Protein AF-A0A2U7NHF2-F1 (afdb_monomer_lite)

Secondary structure (DSSP, 8-state):
--SSSSSTT---HHHHHHHHHHHHHHHHHHS--HHHHHHHHHHHHHTSPPTTTSTTGGG--TTS---B----SSGGGPSPPPBTTS-----SSTT-

Organism: NCBI:txid155900

Radius of gyration: 19.74 Å; chains: 1; bounding box: 39×40×46 Å

Foldseek 3Di:
DPDPDHDPPDDDPVVLVVQLVVLVVCCVVPVDNPSNVVSVVCCVVPVDDDCVRDPPLVVQDQACRDFDWDDDPDPVVPDTDTDPPDDDHGRPPSVD

InterPro domains:
  IPR000556 Glycoside hydrolase, 48F [PF02011] (1-96)
  IPR008928 Six-hairpin glycosidase superfamily [SSF48208] (1-96)
  IPR012341 Six-hairpin glycosidase-like superfamily [G3DSA:1.50.10.10] (1-76)

Sequence (96 aa):
MVEAPDYGHMTASEAVSFMTWLGATYGRITGDWSYYKLAWDKAEQYIIPTAADQPGTSTYPPNDPADYAPEADLPSDYPVAGSTSAPTGTDPIGNE

pLDDT: mean 97.11, std 2.06, range [89.06, 98.88]

Structure (mmCIF, N/CA/C/O backbone):
data_AF-A0A2U7NHF2-F1
#
_entry.id   AF-A0A2U7NHF2-F1
#
loop_
_atom_site.group_PDB
_atom_site.id
_atom_site.type_symbol
_atom_site.label_atom_id
_atom_site.label_alt_id
_atom_site.label_comp_id
_atom_site.label_asym_id
_atom_site.label_en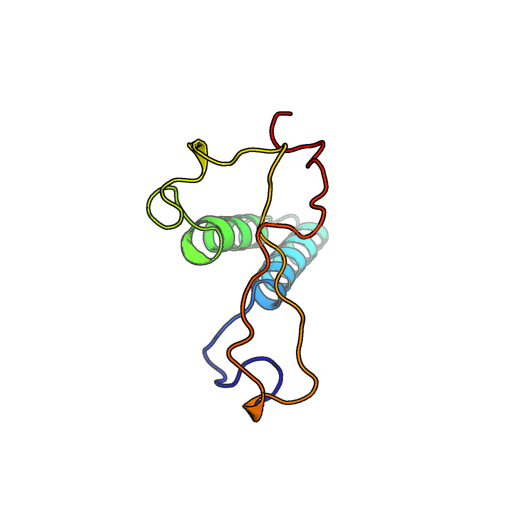tity_id
_atom_site.label_seq_id
_atom_site.pdbx_PDB_ins_code
_atom_site.Cartn_x
_atom_site.Cartn_y
_atom_site.Cartn_z
_atom_site.occupancy
_atom_site.B_iso_or_equiv
_atom_site.auth_seq_id
_atom_site.auth_comp_id
_atom_site.auth_asym_id
_atom_site.auth_atom_id
_atom_site.pdbx_PDB_model_num
ATOM 1 N N . MET A 1 1 ? -3.239 -21.664 4.497 1.00 93.69 1 MET A N 1
ATOM 2 C CA . MET A 1 1 ? -4.162 -20.967 3.583 1.00 93.69 1 MET A CA 1
ATOM 3 C C . MET A 1 1 ? -3.320 -20.420 2.449 1.00 93.69 1 MET A C 1
ATOM 5 O O . MET A 1 1 ? -2.275 -19.874 2.774 1.00 93.69 1 MET A O 1
ATOM 9 N N . VAL A 1 2 ? -3.721 -20.641 1.195 1.00 97.56 2 VAL A N 1
ATOM 10 C CA . VAL A 1 2 ? -3.013 -20.192 -0.017 1.00 97.56 2 VAL A CA 1
ATOM 11 C C . VAL A 1 2 ? -4.070 -19.744 -1.020 1.00 97.56 2 VAL A C 1
ATOM 13 O O . VAL A 1 2 ? -4.911 -20.554 -1.409 1.00 97.56 2 VAL A O 1
ATOM 16 N N . GLU A 1 3 ? -4.036 -18.474 -1.402 1.00 97.56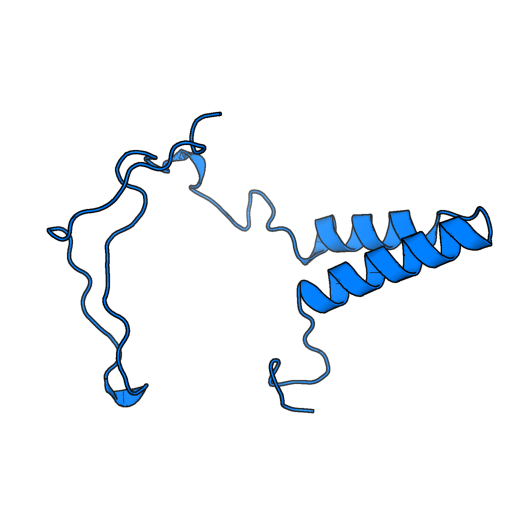 3 GLU A N 1
ATOM 17 C CA . GLU A 1 3 ? -4.933 -17.881 -2.401 1.00 97.56 3 GLU A CA 1
ATOM 18 C C . GLU A 1 3 ? -4.215 -16.737 -3.132 1.00 97.56 3 GLU A C 1
ATOM 20 O O . GLU A 1 3 ? -3.383 -17.020 -3.989 1.00 97.56 3 GLU A O 1
ATOM 25 N N . ALA A 1 4 ? -4.489 -15.473 -2.792 1.00 97.75 4 ALA A N 1
ATOM 26 C CA . ALA A 1 4 ? -3.665 -14.339 -3.203 1.00 97.75 4 ALA A CA 1
ATOM 27 C C . ALA A 1 4 ? -2.383 -14.252 -2.345 1.00 97.75 4 ALA A C 1
ATOM 29 O O . ALA A 1 4 ? -1.294 -14.381 -2.904 1.00 97.75 4 ALA A O 1
ATOM 30 N N . PRO A 1 5 ? -2.453 -14.123 -1.001 1.00 98.00 5 PRO 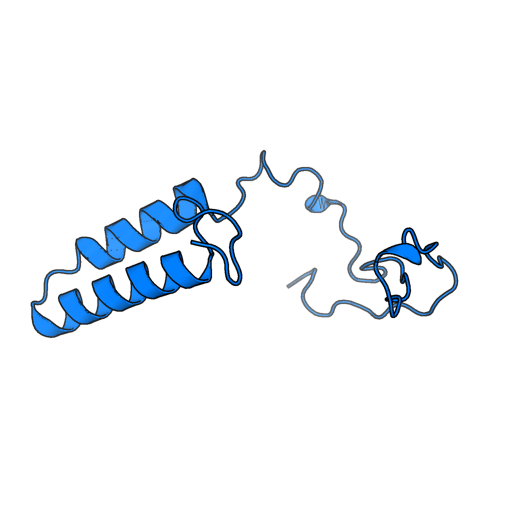A N 1
ATOM 31 C CA . PRO A 1 5 ? -1.313 -14.427 -0.142 1.00 98.00 5 PRO A CA 1
ATOM 32 C C . PRO A 1 5 ? -1.045 -15.938 -0.092 1.00 98.00 5 PRO A C 1
ATOM 34 O O . PRO A 1 5 ? -1.965 -16.764 -0.100 1.00 98.00 5 PRO A O 1
ATOM 37 N N . ASP A 1 6 ? 0.227 -16.305 0.030 1.00 98.06 6 ASP A N 1
ATOM 38 C CA . ASP A 1 6 ? 0.675 -17.701 0.091 1.00 98.06 6 ASP A CA 1
ATOM 39 C C . ASP A 1 6 ? 0.818 -18.247 1.528 1.00 98.06 6 ASP A C 1
ATOM 41 O O . ASP A 1 6 ? 0.983 -19.453 1.732 1.00 98.06 6 ASP A O 1
ATOM 45 N N . TYR A 1 7 ? 0.690 -17.387 2.544 1.00 98.38 7 TYR A N 1
ATOM 46 C CA . TYR A 1 7 ? 0.700 -17.771 3.952 1.00 98.38 7 TYR A CA 1
ATOM 47 C C . TYR A 1 7 ? -0.325 -16.978 4.766 1.00 98.38 7 TYR A C 1
ATOM 49 O O . TYR A 1 7 ? -0.399 -15.756 4.710 1.00 98.38 7 TYR A O 1
ATOM 57 N N . GLY A 1 8 ? -1.099 -17.684 5.595 1.00 97.81 8 GLY A N 1
ATOM 58 C CA . GLY A 1 8 ? -2.276 -17.119 6.268 1.00 97.81 8 GLY A CA 1
ATOM 59 C C . GLY A 1 8 ? -2.004 -16.076 7.359 1.00 97.81 8 GLY A C 1
ATOM 60 O O . GLY A 1 8 ? -2.953 -15.463 7.828 1.00 97.81 8 GLY A O 1
ATOM 61 N N . HIS A 1 9 ? -0.752 -15.886 7.792 1.00 98.31 9 HIS A N 1
ATOM 62 C CA . HIS A 1 9 ? -0.376 -14.779 8.690 1.00 98.31 9 HIS A CA 1
ATOM 63 C C . HIS A 1 9 ? 0.351 -13.641 7.960 1.00 98.31 9 HIS A C 1
ATOM 65 O O . HIS A 1 9 ? 0.875 -12.736 8.607 1.00 98.31 9 HIS A O 1
ATOM 71 N N . MET A 1 10 ? 0.400 -13.673 6.628 1.00 98.06 10 MET A N 1
ATOM 72 C CA . MET A 1 10 ? 0.609 -12.447 5.867 1.00 98.06 10 MET A CA 1
ATOM 73 C C . MET A 1 10 ? -0.659 -11.591 5.924 1.00 98.06 10 MET A C 1
ATOM 75 O O . MET A 1 10 ? -1.731 -12.044 6.324 1.00 98.06 10 MET A O 1
ATOM 79 N N . THR A 1 11 ? -0.525 -10.334 5.526 1.00 98.06 11 THR A N 1
ATOM 80 C CA . THR A 1 11 ? -1.642 -9.401 5.383 1.00 98.06 11 THR A CA 1
ATOM 81 C C . THR A 1 11 ? -1.516 -8.673 4.048 1.00 98.06 11 THR A C 1
ATOM 83 O O . THR A 1 11 ? -0.490 -8.776 3.378 1.00 98.06 11 THR A O 1
ATOM 86 N N . ALA A 1 12 ? -2.548 -7.932 3.665 1.00 98.12 12 ALA A N 1
ATOM 87 C CA . ALA A 1 12 ? -2.563 -7.105 2.467 1.00 98.12 12 ALA A CA 1
ATOM 88 C C . ALA A 1 12 ? -3.119 -5.715 2.793 1.00 98.12 12 ALA A C 1
ATOM 90 O O . ALA A 1 12 ? -3.835 -5.534 3.783 1.00 98.12 12 ALA A O 1
ATOM 91 N N . SER A 1 13 ? -2.847 -4.739 1.926 1.00 98.31 13 SER A N 1
ATOM 92 C CA . SER A 1 13 ? -3.497 -3.423 1.985 1.00 98.31 13 SER A CA 1
ATOM 93 C C . SER A 1 13 ? -5.022 -3.545 1.938 1.00 98.31 13 SER A C 1
ATOM 95 O O . SER A 1 13 ? -5.716 -2.790 2.616 1.00 98.31 13 SER A O 1
ATOM 97 N N . GLU A 1 14 ? -5.538 -4.568 1.251 1.00 98.62 14 GLU A N 1
ATOM 98 C CA . GLU A 1 14 ? -6.948 -4.953 1.280 1.00 98.62 14 GLU A CA 1
ATOM 99 C C . GLU A 1 14 ? -7.439 -5.216 2.715 1.00 98.62 14 GLU A C 1
ATOM 101 O O . GLU A 1 14 ? -8.382 -4.567 3.167 1.00 98.62 14 GLU A O 1
ATOM 106 N N . ALA A 1 15 ? -6.765 -6.077 3.483 1.00 98.50 15 ALA A N 1
ATOM 107 C CA . ALA A 1 15 ? -7.161 -6.395 4.856 1.00 98.50 15 ALA A CA 1
ATOM 108 C C . ALA A 1 15 ? -7.110 -5.167 5.785 1.00 98.50 15 ALA A C 1
ATOM 110 O O . ALA A 1 15 ? -7.989 -4.986 6.630 1.00 98.50 15 ALA A O 1
ATOM 111 N N . VAL A 1 16 ? -6.123 -4.282 5.601 1.00 98.56 16 VAL A N 1
ATOM 112 C CA . VAL A 1 16 ? -6.039 -3.011 6.341 1.00 98.56 16 VAL A CA 1
ATOM 113 C C . VAL A 1 16 ? -7.199 -2.080 5.969 1.00 98.56 16 VAL A C 1
ATOM 115 O O . VAL A 1 16 ? -7.802 -1.473 6.854 1.00 98.56 16 VAL A O 1
ATOM 118 N N . SER A 1 17 ? -7.589 -2.022 4.692 1.00 98.69 17 SER A N 1
ATOM 119 C CA . SER A 1 17 ? -8.753 -1.240 4.253 1.00 98.69 17 SER A CA 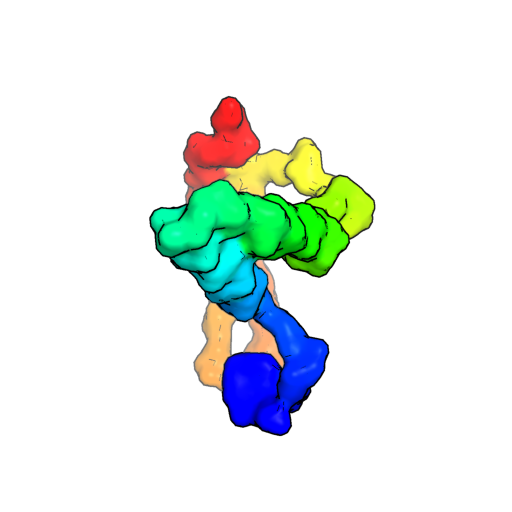1
ATOM 120 C C . SER A 1 17 ? -10.066 -1.765 4.853 1.00 98.69 17 SER A C 1
ATOM 122 O O . SER A 1 17 ? -10.894 -0.975 5.314 1.00 98.69 17 SER A O 1
ATOM 124 N N . PHE A 1 18 ? -10.222 -3.090 4.969 1.00 98.69 18 PHE A N 1
ATOM 125 C CA . PHE A 1 18 ? -11.354 -3.714 5.658 1.00 98.69 18 PHE A CA 1
ATOM 126 C C . PHE A 1 18 ? -11.352 -3.433 7.162 1.00 98.69 18 PHE A C 1
ATOM 128 O O . PHE A 1 18 ? -12.413 -3.164 7.724 1.00 98.69 18 PHE A O 1
ATOM 135 N N . MET A 1 19 ? -10.190 -3.440 7.822 1.00 98.69 19 MET A N 1
ATOM 136 C CA . MET A 1 19 ? -10.076 -3.064 9.236 1.00 98.69 19 MET A CA 1
ATOM 137 C C . MET A 1 19 ? -10.546 -1.619 9.464 1.00 98.69 19 MET A C 1
ATOM 139 O O . MET A 1 19 ? -11.329 -1.361 10.382 1.00 98.69 19 MET A O 1
ATOM 143 N N . THR A 1 20 ? -10.140 -0.691 8.594 1.00 98.75 20 THR A N 1
ATOM 144 C CA . THR A 1 20 ? -10.594 0.708 8.625 1.00 98.75 20 THR A CA 1
ATOM 145 C C . THR A 1 20 ? -12.098 0.813 8.397 1.00 98.75 20 THR A C 1
ATOM 147 O O . THR A 1 20 ? -12.795 1.491 9.156 1.00 98.75 20 THR A O 1
ATOM 150 N N . TRP A 1 21 ? -12.633 0.107 7.398 1.00 98.81 21 TRP A N 1
ATOM 151 C CA . TRP A 1 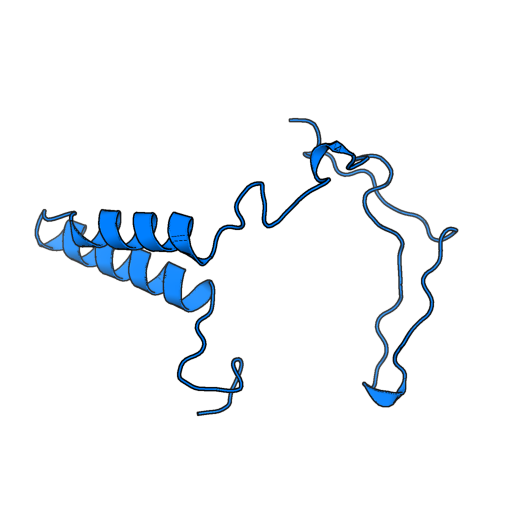21 ? -14.066 0.123 7.106 1.00 98.81 21 TRP A CA 1
ATOM 152 C C . TRP A 1 21 ? -14.906 -0.475 8.244 1.00 98.81 21 TRP A C 1
ATOM 154 O O . TRP A 1 21 ? -15.954 0.073 8.601 1.00 98.81 21 TRP A O 1
ATOM 164 N N . LEU A 1 22 ? -14.429 -1.546 8.881 1.00 98.81 22 LEU A N 1
ATOM 165 C CA . LEU A 1 22 ? -15.061 -2.135 10.059 1.00 98.81 22 LEU A CA 1
ATOM 166 C C . LEU A 1 22 ? -15.075 -1.146 11.231 1.00 98.81 22 LEU A C 1
ATOM 168 O O . LEU A 1 22 ? -16.124 -0.940 11.845 1.00 98.81 22 LEU A O 1
ATOM 172 N N . GLY A 1 23 ? -13.947 -0.481 11.497 1.00 98.81 23 GLY A N 1
ATOM 173 C CA . GLY A 1 23 ? -13.849 0.569 12.512 1.00 98.81 23 GLY A CA 1
ATOM 174 C C . GLY A 1 23 ? -14.796 1.743 12.242 1.00 98.81 23 GLY A C 1
ATOM 175 O O . GLY A 1 23 ? -15.469 2.214 13.160 1.00 98.81 23 GLY A O 1
ATOM 176 N N . ALA A 1 24 ? -14.913 2.179 10.984 1.00 98.81 24 ALA A N 1
ATOM 177 C CA . ALA A 1 24 ? -15.848 3.230 10.579 1.00 98.81 24 ALA A CA 1
ATOM 178 C C . ALA A 1 24 ? -17.313 2.801 10.753 1.00 98.81 24 ALA A C 1
ATOM 180 O O . ALA A 1 24 ? -18.139 3.574 11.238 1.00 98.81 24 ALA A O 1
ATOM 181 N N . THR A 1 25 ? -17.637 1.558 10.391 1.00 98.88 25 THR A N 1
ATOM 182 C CA . THR A 1 25 ? -18.985 0.992 10.544 1.00 98.88 25 THR A CA 1
ATOM 183 C C . THR A 1 25 ? -19.371 0.911 12.017 1.00 98.88 25 THR A C 1
ATOM 185 O O . THR A 1 25 ? -20.466 1.335 12.391 1.00 98.88 25 THR A O 1
ATOM 188 N N . TYR A 1 26 ? -18.454 0.445 12.870 1.00 98.88 26 TYR A N 1
ATOM 189 C CA . TYR A 1 26 ? -18.637 0.440 14.318 1.00 98.88 26 TYR A CA 1
ATOM 190 C C . TYR A 1 26 ? -18.881 1.858 14.847 1.00 98.88 26 TYR A C 1
ATOM 192 O O . TYR A 1 26 ? -19.910 2.096 15.479 1.00 98.88 26 TYR A O 1
ATOM 200 N N . GLY A 1 27 ? -18.016 2.818 14.504 1.00 98.81 27 GLY A N 1
ATOM 201 C CA . GLY A 1 27 ? -18.162 4.214 14.928 1.00 98.81 27 GLY A CA 1
ATOM 202 C C . GLY A 1 27 ? -19.463 4.860 14.460 1.00 98.81 27 GLY A C 1
ATOM 203 O O . GLY A 1 27 ? -20.106 5.583 15.221 1.00 98.81 27 GLY A O 1
ATOM 204 N N . ARG A 1 28 ? -19.936 4.534 13.252 1.00 98.75 28 ARG A N 1
ATOM 205 C CA . ARG A 1 28 ? -21.225 5.016 12.739 1.00 98.75 28 ARG A CA 1
ATOM 206 C C . ARG A 1 28 ? -22.423 4.505 13.544 1.00 98.75 28 ARG A C 1
ATOM 208 O O . ARG A 1 28 ? -23.415 5.233 13.649 1.00 98.75 28 ARG A O 1
ATOM 215 N N . ILE A 1 29 ? -22.365 3.272 14.043 1.00 98.81 29 ILE A N 1
ATOM 216 C CA . ILE A 1 29 ? -23.458 2.619 14.782 1.00 98.81 29 ILE A CA 1
ATOM 217 C C . ILE A 1 29 ? -23.446 3.029 16.257 1.00 98.81 29 ILE A C 1
ATOM 219 O O . ILE A 1 29 ? -24.505 3.262 16.834 1.00 98.81 29 ILE A O 1
ATOM 223 N N . THR A 1 30 ? -22.265 3.119 16.867 1.00 98.81 30 THR A N 1
ATOM 224 C CA . THR A 1 30 ? -22.115 3.269 18.323 1.00 98.81 30 THR A CA 1
ATOM 225 C C . THR A 1 30 ? -21.763 4.689 18.760 1.00 98.81 30 THR A C 1
ATOM 227 O O . THR A 1 30 ? -21.978 5.042 19.916 1.00 98.81 30 THR A O 1
ATOM 230 N N . GLY A 1 31 ? -21.210 5.504 17.858 1.00 98.69 31 GLY A N 1
ATOM 231 C CA . GLY A 1 31 ? -20.585 6.787 18.180 1.00 98.69 31 GLY A CA 1
ATOM 232 C C . GLY A 1 31 ? -19.145 6.675 18.697 1.00 98.69 31 GLY A C 1
ATOM 233 O O . GLY A 1 31 ? -18.499 7.705 18.889 1.00 98.69 31 GLY A O 1
ATOM 234 N N . ASP A 1 32 ? -18.617 5.463 18.902 1.00 98.75 32 ASP A N 1
ATOM 235 C CA . ASP A 1 32 ? -17.236 5.236 19.333 1.00 98.75 32 ASP A CA 1
ATOM 236 C C . ASP A 1 32 ? -16.296 5.028 18.135 1.00 98.75 32 ASP A C 1
ATOM 238 O O . ASP A 1 32 ? -16.292 3.991 17.473 1.00 98.75 32 ASP A O 1
ATOM 242 N N . TRP A 1 33 ? -15.449 6.026 17.889 1.00 98.75 33 TRP A N 1
ATOM 243 C CA . TRP A 1 33 ? -14.494 6.060 16.778 1.00 98.75 33 TRP A CA 1
ATOM 244 C C . TRP A 1 33 ? -13.093 5.556 17.149 1.00 98.75 33 TRP A C 1
ATOM 246 O O . TRP A 1 33 ? -12.148 5.744 16.380 1.00 98.75 33 TRP A O 1
ATOM 256 N N . SER A 1 34 ? -12.917 4.960 18.332 1.00 98.81 34 SER A N 1
ATOM 257 C CA . SER A 1 34 ? -11.617 4.452 18.790 1.00 98.81 34 SER A CA 1
ATOM 258 C C . SER A 1 34 ? -11.023 3.418 17.827 1.00 98.81 34 SER A C 1
ATOM 260 O O . SER A 1 34 ? -9.859 3.543 17.452 1.00 98.81 34 SER A O 1
ATOM 262 N N . TYR A 1 35 ? -11.828 2.469 17.347 1.00 98.62 35 TYR A N 1
ATOM 263 C CA . TYR A 1 35 ? -11.379 1.425 16.420 1.00 98.62 35 TYR A CA 1
ATOM 264 C C . TYR A 1 35 ? -11.026 1.946 15.028 1.00 98.62 35 TYR A C 1
ATOM 266 O O . TYR A 1 35 ? -10.088 1.445 14.418 1.00 98.62 35 TYR A O 1
ATOM 274 N N . TYR A 1 36 ? -11.733 2.968 14.536 1.00 98.81 36 TYR A N 1
ATOM 275 C CA . TYR A 1 36 ? -11.368 3.624 13.280 1.00 98.81 36 TYR A CA 1
ATOM 276 C C . TYR A 1 36 ? -9.984 4.276 13.382 1.00 98.81 36 TYR A C 1
ATOM 278 O O . TYR A 1 36 ? -9.130 4.045 12.531 1.00 98.81 36 TYR A O 1
ATOM 286 N N . LYS A 1 37 ? -9.744 5.043 14.455 1.00 98.81 37 LYS A N 1
ATOM 287 C CA . LYS A 1 37 ? -8.446 5.692 14.694 1.00 98.81 37 LYS A CA 1
ATOM 288 C C . LYS A 1 37 ? -7.327 4.665 14.833 1.00 98.81 37 LYS A C 1
ATOM 290 O O . LYS A 1 37 ? -6.319 4.785 14.158 1.00 98.81 37 LYS A O 1
ATOM 295 N N . LEU A 1 38 ? -7.556 3.606 15.614 1.00 98.75 38 LEU A N 1
ATOM 296 C CA . LEU A 1 38 ? -6.596 2.512 15.750 1.00 98.75 38 LEU A CA 1
ATOM 297 C C . LEU A 1 38 ? -6.272 1.855 14.401 1.00 98.75 38 LEU A C 1
ATOM 299 O O . LEU A 1 38 ? -5.114 1.544 14.141 1.00 98.75 38 LEU A O 1
ATOM 303 N N . ALA A 1 39 ? -7.277 1.624 13.553 1.00 98.75 39 ALA A N 1
ATOM 304 C CA . ALA A 1 39 ? -7.055 1.033 12.239 1.00 98.75 39 ALA A CA 1
ATOM 305 C C . ALA A 1 39 ? -6.162 1.924 11.362 1.00 98.75 39 ALA A C 1
ATOM 307 O O . ALA A 1 39 ? -5.245 1.419 10.713 1.00 98.75 39 ALA A O 1
ATOM 308 N N . TRP A 1 40 ? -6.387 3.239 11.405 1.00 98.69 40 TRP A N 1
ATOM 309 C CA . TRP A 1 40 ? -5.571 4.214 10.688 1.00 98.69 40 TRP A CA 1
ATOM 310 C C . TRP A 1 40 ? -4.139 4.287 11.228 1.00 98.69 40 TRP A C 1
ATOM 312 O O . TRP A 1 40 ? -3.195 4.157 10.452 1.00 98.69 40 TRP A O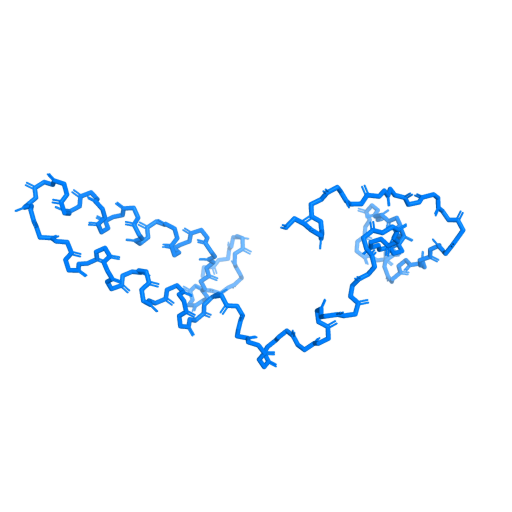 1
ATOM 322 N N . ASP A 1 41 ? -3.969 4.355 12.554 1.00 98.75 41 ASP A N 1
ATOM 323 C CA . ASP A 1 41 ? -2.650 4.344 13.204 1.00 98.75 41 ASP A CA 1
ATOM 324 C C . ASP A 1 41 ? -1.839 3.104 12.787 1.00 98.75 41 ASP A C 1
ATOM 326 O O . ASP A 1 41 ? -0.629 3.166 12.575 1.00 98.75 41 ASP A O 1
ATOM 330 N N . LYS A 1 42 ? -2.501 1.947 12.643 1.00 98.56 42 LYS A N 1
ATOM 331 C CA . LYS A 1 42 ? -1.859 0.705 12.192 1.00 98.56 42 LYS A CA 1
ATOM 332 C C . LYS A 1 42 ? -1.513 0.716 10.708 1.00 98.56 42 LYS A C 1
ATOM 334 O O . LYS A 1 42 ? -0.487 0.139 10.348 1.00 98.56 42 LYS A O 1
ATOM 339 N N . ALA A 1 43 ? -2.325 1.356 9.870 1.00 98.62 43 ALA A N 1
ATOM 340 C CA . ALA A 1 43 ? -2.007 1.538 8.459 1.00 98.62 43 ALA A CA 1
ATOM 341 C C . ALA A 1 43 ? -0.730 2.378 8.298 1.00 98.62 43 ALA A C 1
ATOM 343 O O . ALA A 1 43 ? 0.231 1.923 7.676 1.00 98.62 43 ALA A O 1
ATOM 344 N N . GLU A 1 44 ? -0.686 3.549 8.937 1.00 98.62 44 GLU A N 1
ATOM 345 C CA . GLU A 1 44 ? 0.480 4.442 8.916 1.00 98.62 44 GLU A CA 1
ATOM 346 C C . GLU A 1 44 ? 1.731 3.774 9.484 1.00 98.62 44 GLU A C 1
ATOM 348 O O . GLU A 1 44 ? 2.819 3.931 8.940 1.00 98.62 44 GLU A O 1
ATOM 353 N N . GLN A 1 45 ? 1.583 2.995 10.557 1.00 98.31 45 GLN A N 1
ATOM 354 C CA . GLN A 1 45 ? 2.720 2.369 11.222 1.00 98.31 45 GLN A CA 1
ATOM 355 C C . GLN A 1 45 ? 3.350 1.219 10.424 1.00 98.31 45 GLN A C 1
ATOM 357 O O . GLN A 1 45 ? 4.555 1.000 10.550 1.00 98.31 45 GLN A O 1
ATOM 362 N N . TYR A 1 46 ? 2.555 0.429 9.694 1.00 98.12 46 TYR A N 1
ATOM 363 C CA . TYR A 1 46 ? 3.018 -0.877 9.209 1.00 98.12 46 TYR A CA 1
ATOM 364 C C . TYR A 1 46 ? 2.898 -1.119 7.710 1.00 98.12 46 TYR A C 1
ATOM 366 O O . TYR A 1 46 ? 3.594 -2.005 7.219 1.00 98.12 46 TYR A O 1
ATOM 374 N N . ILE A 1 47 ? 2.021 -0.416 6.988 1.00 98.38 47 ILE A N 1
ATOM 375 C CA . ILE A 1 47 ? 1.800 -0.701 5.558 1.00 98.38 47 ILE A CA 1
ATOM 376 C C . ILE A 1 47 ? 2.055 0.494 4.642 1.00 98.38 47 ILE A C 1
ATOM 378 O O . ILE A 1 47 ? 2.202 0.303 3.438 1.00 98.38 47 ILE A O 1
ATOM 382 N N . ILE A 1 48 ? 2.147 1.705 5.194 1.00 98.56 48 ILE A N 1
ATOM 383 C CA . ILE A 1 48 ? 2.619 2.886 4.470 1.00 98.56 48 ILE A CA 1
ATOM 384 C C . ILE A 1 48 ? 4.137 3.002 4.688 1.00 98.56 48 ILE A C 1
ATOM 386 O O . ILE A 1 48 ? 4.562 3.160 5.832 1.00 98.56 48 ILE A O 1
ATOM 390 N N . PRO A 1 49 ? 4.968 2.930 3.630 1.00 98.06 49 PRO A N 1
ATOM 391 C CA . PRO A 1 49 ? 6.419 3.047 3.764 1.00 98.06 49 PRO A CA 1
ATOM 392 C C . PRO A 1 49 ? 6.841 4.388 4.381 1.00 98.06 49 PRO A C 1
ATOM 394 O O . PRO A 1 49 ? 6.432 5.458 3.921 1.00 98.06 49 PRO A O 1
ATOM 397 N N . THR A 1 50 ? 7.706 4.356 5.394 1.00 97.56 50 THR A N 1
ATOM 398 C CA . THR A 1 50 ? 8.313 5.568 5.966 1.00 97.56 50 THR A CA 1
ATOM 399 C C . THR A 1 50 ? 9.356 6.154 5.015 1.00 97.56 50 THR A C 1
ATOM 401 O O . THR A 1 50 ? 9.791 5.499 4.074 1.00 97.56 50 THR A O 1
ATOM 404 N N . ALA A 1 51 ? 9.858 7.363 5.283 1.00 96.12 51 ALA A N 1
ATOM 405 C CA . ALA A 1 51 ? 10.951 7.940 4.490 1.00 96.12 51 ALA A CA 1
ATOM 406 C C . ALA A 1 51 ? 12.206 7.039 4.420 1.00 96.12 51 ALA A C 1
ATOM 408 O O . ALA A 1 51 ? 12.943 7.090 3.438 1.00 96.12 51 ALA A O 1
ATOM 409 N N . ALA A 1 52 ? 12.447 6.210 5.443 1.00 96.94 52 ALA A N 1
ATOM 410 C CA . ALA A 1 52 ? 13.558 5.262 5.457 1.00 96.94 52 ALA A CA 1
ATOM 411 C C . ALA A 1 52 ? 13.308 4.033 4.564 1.00 96.94 52 ALA A C 1
ATOM 413 O O . ALA A 1 52 ? 14.267 3.449 4.065 1.00 96.94 52 ALA A O 1
ATOM 414 N N . ASP A 1 53 ? 12.044 3.666 4.347 1.00 97.81 53 ASP A N 1
ATOM 415 C CA . ASP A 1 53 ? 11.644 2.515 3.529 1.00 97.81 53 ASP A CA 1
ATOM 416 C C . ASP A 1 53 ? 11.581 2.855 2.028 1.00 97.81 53 ASP A C 1
ATOM 418 O O . ASP A 1 53 ? 11.611 1.962 1.186 1.00 97.81 53 ASP A O 1
ATOM 422 N N . GLN A 1 54 ? 11.519 4.146 1.686 1.00 97.06 54 GLN A N 1
ATOM 423 C CA . GLN A 1 54 ? 11.478 4.666 0.311 1.00 97.06 54 GLN A CA 1
ATOM 424 C C . GLN A 1 54 ? 12.510 5.792 0.087 1.00 97.06 54 GLN A C 1
ATOM 426 O O . GLN A 1 54 ? 12.149 6.932 -0.227 1.00 97.06 54 GLN A O 1
ATOM 431 N N . PRO A 1 55 ? 13.815 5.515 0.261 1.00 96.50 55 PRO A N 1
ATOM 432 C CA . PRO A 1 55 ? 14.851 6.501 -0.013 1.00 96.50 55 PRO A CA 1
ATOM 433 C C . PRO A 1 55 ? 14.912 6.834 -1.513 1.00 96.50 55 PRO A C 1
ATOM 435 O O . PRO A 1 55 ? 14.715 5.970 -2.363 1.00 96.50 55 PRO A O 1
ATOM 438 N N . GLY A 1 56 ? 15.246 8.083 -1.849 1.00 93.81 56 GLY A N 1
ATOM 439 C CA . GLY A 1 56 ? 15.490 8.505 -3.237 1.00 93.81 56 GLY A CA 1
ATOM 440 C C . GLY A 1 56 ? 14.254 8.948 -4.025 1.00 93.81 56 GLY A C 1
ATOM 441 O O . GLY A 1 56 ? 14.397 9.400 -5.154 1.00 93.81 56 GLY A O 1
ATOM 442 N N . THR A 1 57 ? 13.057 8.929 -3.435 1.00 94.44 57 THR A N 1
ATOM 443 C CA . THR A 1 57 ? 11.831 9.447 -4.079 1.00 94.44 57 THR A CA 1
ATOM 444 C C . THR A 1 57 ? 11.954 10.903 -4.536 1.00 94.44 57 THR A C 1
ATOM 446 O O . THR A 1 57 ? 11.367 11.286 -5.541 1.00 94.44 57 THR A O 1
ATOM 449 N N . SER A 1 58 ? 12.796 11.705 -3.876 1.00 93.50 58 SER A N 1
ATOM 450 C CA . SER A 1 58 ? 13.076 13.094 -4.259 1.00 93.50 58 SER A CA 1
ATOM 451 C C . SER A 1 58 ? 13.798 13.261 -5.603 1.00 93.50 58 SER A C 1
ATOM 453 O O . SER A 1 58 ? 13.923 14.388 -6.072 1.00 93.50 58 SER A O 1
ATOM 455 N N . THR A 1 59 ? 14.344 12.192 -6.193 1.00 96.00 59 THR A N 1
ATOM 456 C CA . THR A 1 59 ? 15.030 12.247 -7.498 1.00 96.00 59 THR A CA 1
ATOM 457 C C . THR A 1 59 ? 14.143 11.807 -8.659 1.00 96.00 59 THR A C 1
ATOM 459 O O . THR A 1 59 ? 14.641 11.696 -9.776 1.00 96.00 59 THR A O 1
ATOM 462 N N . TYR A 1 60 ? 12.864 11.520 -8.406 1.00 96.75 60 TYR A N 1
ATOM 463 C CA . TYR A 1 60 ? 11.909 11.108 -9.429 1.00 96.75 60 TYR A CA 1
ATOM 464 C C . TYR A 1 60 ? 11.750 12.190 -10.517 1.00 96.75 60 TYR A C 1
ATOM 466 O O . TYR A 1 60 ? 11.462 13.338 -10.172 1.00 96.75 60 TYR A O 1
ATOM 474 N N . PRO A 1 61 ? 11.930 11.860 -11.812 1.00 95.50 61 PRO A N 1
ATOM 475 C CA . PRO A 1 61 ? 11.673 12.776 -12.917 1.00 95.50 61 PRO A CA 1
ATOM 476 C C . PRO A 1 61 ? 10.276 12.533 -13.526 1.00 95.50 61 PRO A C 1
ATOM 478 O O . PRO A 1 61 ? 10.087 11.552 -14.241 1.00 95.50 61 PRO A O 1
ATOM 481 N N . PRO A 1 62 ? 9.289 13.437 -13.348 1.00 96.81 62 PRO A N 1
ATOM 482 C CA . PRO A 1 62 ? 7.935 13.223 -13.879 1.00 96.81 62 PRO A CA 1
ATOM 483 C C . PRO A 1 62 ? 7.865 13.167 -15.412 1.00 96.81 62 PRO A C 1
ATOM 485 O O . PRO A 1 62 ? 6.930 12.614 -15.981 1.00 96.81 62 PRO A O 1
ATOM 488 N N . ASN A 1 63 ? 8.846 13.741 -16.110 1.00 95.56 63 ASN A N 1
ATOM 489 C CA . ASN A 1 63 ? 8.957 13.672 -17.568 1.00 95.56 63 ASN A CA 1
ATOM 490 C C . ASN A 1 63 ? 9.627 12.385 -18.079 1.00 95.56 63 ASN A C 1
ATOM 492 O O . ASN A 1 63 ? 9.717 12.223 -19.293 1.00 95.56 63 ASN A O 1
ATOM 496 N N . ASP A 1 64 ? 10.114 11.528 -17.181 1.00 94.69 64 ASP A N 1
ATOM 497 C CA . ASP A 1 64 ? 10.708 10.227 -17.489 1.00 94.69 64 ASP A CA 1
ATOM 498 C C . ASP A 1 64 ? 10.420 9.223 -16.348 1.00 94.69 64 ASP A C 1
ATOM 500 O O . ASP A 1 64 ? 11.298 8.884 -15.555 1.00 94.69 64 ASP A O 1
ATOM 504 N N . PRO A 1 65 ? 9.152 8.808 -16.180 1.00 96.06 65 PRO A N 1
ATOM 505 C CA . PRO A 1 65 ? 8.688 8.192 -14.939 1.00 96.06 65 PRO A CA 1
ATOM 506 C C . PRO A 1 65 ? 9.187 6.753 -14.716 1.00 96.06 65 PRO A C 1
ATOM 508 O O . PRO A 1 65 ? 9.274 6.313 -13.569 1.00 96.06 65 PRO A O 1
ATOM 511 N N . ALA A 1 66 ? 9.473 6.002 -15.785 1.00 95.81 66 ALA A N 1
ATOM 512 C CA . ALA A 1 66 ? 9.955 4.619 -15.733 1.00 95.81 66 ALA A CA 1
ATOM 513 C C . ALA A 1 66 ? 10.452 4.143 -17.107 1.00 95.81 66 ALA A C 1
ATOM 515 O O . ALA A 1 66 ? 9.888 4.534 -18.124 1.00 95.81 66 ALA A O 1
ATOM 516 N N . ASP A 1 67 ? 11.404 3.206 -17.133 1.00 95.12 67 ASP A N 1
ATOM 517 C CA . ASP A 1 67 ? 11.773 2.463 -18.344 1.00 95.12 67 ASP A CA 1
ATOM 518 C C . ASP A 1 67 ? 10.777 1.324 -18.620 1.00 95.12 67 ASP A C 1
ATOM 520 O O . ASP A 1 67 ? 10.433 0.541 -17.730 1.00 95.12 67 ASP A O 1
ATOM 524 N N . TYR A 1 68 ? 10.344 1.177 -19.873 1.00 96.38 68 TYR A N 1
ATOM 525 C CA . TYR A 1 68 ? 9.463 0.077 -20.268 1.00 96.38 68 TYR A CA 1
ATOM 526 C C . TYR A 1 68 ? 10.204 -1.265 -20.267 1.00 96.38 68 TYR A C 1
ATOM 528 O O . TYR A 1 68 ? 11.285 -1.393 -20.841 1.00 96.38 68 TYR A O 1
ATOM 536 N N . ALA A 1 69 ? 9.565 -2.299 -19.730 1.00 96.81 69 ALA A N 1
ATOM 537 C CA . ALA A 1 69 ? 9.905 -3.693 -19.982 1.00 96.81 69 ALA A CA 1
ATOM 538 C C . ALA A 1 69 ? 8.609 -4.452 -20.317 1.00 96.81 69 ALA A C 1
ATOM 540 O O . ALA A 1 69 ? 7.605 -4.244 -19.631 1.00 96.81 69 ALA A O 1
ATOM 541 N N . PRO A 1 70 ? 8.585 -5.294 -21.365 1.00 95.38 70 PRO A N 1
ATOM 542 C CA . PRO A 1 70 ? 7.382 -6.034 -21.723 1.00 95.38 70 PRO A CA 1
ATOM 543 C C . PRO A 1 70 ? 7.043 -7.089 -20.667 1.00 95.38 70 PRO A C 1
ATOM 545 O O . PRO A 1 70 ? 7.930 -7.726 -20.105 1.00 95.38 70 PRO A O 1
ATOM 548 N N . GLU A 1 71 ? 5.756 -7.330 -20.441 1.00 98.00 71 GLU A N 1
ATOM 549 C CA . GLU A 1 71 ? 5.328 -8.559 -19.773 1.00 98.00 71 GLU A CA 1
ATOM 550 C C . GLU A 1 71 ? 5.589 -9.771 -20.685 1.00 98.00 71 GLU A C 1
ATOM 552 O O . GLU A 1 71 ? 5.626 -9.634 -21.911 1.00 98.00 71 GLU A O 1
ATOM 557 N N . ALA A 1 72 ? 5.780 -10.950 -20.093 1.00 97.38 72 ALA A N 1
ATOM 558 C CA . ALA A 1 72 ? 5.933 -12.203 -20.829 1.00 97.38 72 ALA A CA 1
ATOM 559 C C . ALA A 1 72 ? 4.829 -13.199 -20.457 1.00 97.38 72 ALA A C 1
ATOM 561 O O . ALA A 1 72 ? 4.319 -13.186 -19.336 1.00 97.38 72 ALA A O 1
ATOM 562 N N . ASP A 1 73 ? 4.486 -14.081 -21.398 1.00 98.25 73 ASP A N 1
ATOM 563 C CA . ASP A 1 73 ? 3.354 -15.002 -21.260 1.00 98.25 73 ASP A CA 1
ATOM 564 C C . ASP A 1 73 ? 3.573 -16.050 -20.157 1.00 98.25 73 ASP A C 1
ATOM 566 O O . ASP A 1 73 ? 2.614 -16.476 -19.505 1.00 98.25 73 ASP A O 1
ATOM 570 N N . LEU A 1 74 ? 4.824 -16.485 -19.945 1.00 98.38 74 LEU A N 1
ATOM 571 C CA . LEU A 1 74 ? 5.181 -17.494 -18.949 1.00 98.38 74 LEU A CA 1
ATOM 572 C C . LEU A 1 74 ? 6.262 -16.994 -17.979 1.00 98.38 74 LEU A C 1
ATOM 574 O O . LEU A 1 74 ? 7.187 -16.288 -18.380 1.00 98.38 74 LEU A O 1
ATOM 578 N N . PRO A 1 75 ? 6.260 -17.464 -16.715 1.00 98.38 75 PRO A N 1
ATOM 579 C CA . PRO A 1 75 ? 7.334 -17.157 -15.770 1.00 98.38 75 PRO A CA 1
ATOM 580 C C . PRO A 1 75 ? 8.731 -17.585 -16.244 1.00 98.38 75 PRO A C 1
ATOM 582 O O . PRO A 1 75 ? 9.717 -16.955 -15.875 1.00 98.38 75 PRO A O 1
ATOM 585 N N . SER A 1 76 ? 8.832 -18.644 -17.060 1.00 98.25 76 SER A N 1
ATOM 586 C CA . SER A 1 76 ? 10.104 -19.125 -17.626 1.00 98.25 76 SER A CA 1
ATOM 587 C C . SER A 1 76 ? 10.741 -18.162 -18.623 1.00 98.25 76 SER A C 1
ATOM 589 O O . SER A 1 76 ? 11.921 -18.310 -18.929 1.00 98.25 76 SER A O 1
ATOM 591 N N . ASP A 1 77 ? 9.964 -17.206 -19.126 1.00 98.12 77 ASP A N 1
ATOM 592 C CA . ASP A 1 77 ? 10.413 -16.230 -20.114 1.00 98.12 77 ASP A CA 1
ATOM 593 C C . ASP A 1 77 ? 11.009 -14.980 -19.439 1.00 98.12 77 ASP A C 1
ATOM 595 O O . ASP A 1 77 ? 11.543 -14.099 -20.112 1.00 98.12 77 ASP A O 1
ATOM 599 N N . TYR A 1 78 ? 10.963 -14.916 -18.102 1.00 98.00 78 TYR A N 1
ATOM 600 C CA . TYR A 1 78 ? 11.634 -13.897 -17.302 1.00 98.00 78 TYR A CA 1
ATOM 601 C C . TYR A 1 78 ? 13.072 -14.317 -16.934 1.00 98.00 78 TYR A C 1
ATOM 603 O O . TYR A 1 78 ? 13.339 -15.498 -16.696 1.00 98.00 78 TYR A O 1
ATOM 611 N N . PRO A 1 79 ? 14.010 -13.356 -16.805 1.00 97.12 79 PRO A N 1
ATOM 612 C CA . PRO A 1 79 ? 13.799 -11.910 -16.883 1.00 97.12 79 PRO A CA 1
ATOM 613 C C . PRO A 1 79 ? 13.700 -11.388 -18.324 1.00 97.12 79 PRO A C 1
ATOM 615 O O . PRO A 1 79 ? 14.446 -11.808 -19.205 1.00 97.12 79 PRO A O 1
ATOM 618 N N . VAL A 1 80 ? 12.830 -10.400 -18.532 1.00 96.12 80 VAL A N 1
ATOM 619 C CA . VAL A 1 80 ? 12.774 -9.606 -19.766 1.00 96.12 80 VAL A CA 1
ATOM 620 C C . VAL A 1 80 ? 13.716 -8.402 -19.678 1.00 96.12 80 VAL A C 1
ATOM 622 O O . VAL A 1 80 ? 13.910 -7.823 -18.609 1.00 96.12 80 VAL A O 1
ATOM 625 N N . ALA A 1 81 ? 14.316 -8.010 -20.801 1.00 95.50 81 ALA A N 1
ATOM 626 C CA . ALA A 1 81 ? 15.139 -6.805 -20.859 1.00 95.50 81 ALA A CA 1
ATOM 627 C C . ALA A 1 81 ? 14.262 -5.545 -20.961 1.00 95.50 81 ALA A C 1
ATOM 629 O O . ALA A 1 81 ? 13.311 -5.512 -21.743 1.00 95.50 81 ALA A O 1
ATOM 630 N N . GLY A 1 82 ? 14.621 -4.501 -20.210 1.00 94.38 82 GLY A N 1
ATOM 631 C CA . GLY A 1 82 ? 14.042 -3.168 -20.377 1.00 94.38 82 GLY A CA 1
ATOM 632 C C . GLY A 1 82 ? 14.494 -2.494 -21.677 1.00 94.38 82 GLY A C 1
ATOM 633 O O . GLY A 1 82 ? 15.520 -2.851 -22.264 1.00 94.38 82 GLY A O 1
ATOM 634 N N . SER A 1 83 ? 13.731 -1.502 -22.124 1.00 93.81 83 SER A N 1
ATOM 635 C CA . SER A 1 83 ? 13.995 -0.699 -23.314 1.00 93.81 83 SER A CA 1
ATOM 636 C C . SER A 1 83 ? 14.021 0.782 -22.957 1.00 93.81 83 SER A C 1
ATOM 638 O O . SER A 1 83 ? 12.981 1.397 -22.747 1.00 93.81 83 SER A O 1
ATOM 640 N N . THR A 1 84 ? 15.216 1.368 -22.979 1.00 89.06 84 THR A N 1
ATOM 641 C CA . THR A 1 84 ? 15.434 2.810 -22.759 1.00 89.06 84 THR A CA 1
ATOM 642 C C . THR A 1 84 ? 15.067 3.673 -23.971 1.00 89.06 84 THR A C 1
ATOM 644 O O . THR A 1 84 ? 15.139 4.896 -23.920 1.00 89.06 84 THR A O 1
ATOM 647 N N . SER A 1 85 ? 14.727 3.051 -25.105 1.00 92.25 85 SER A N 1
ATOM 648 C CA . SER A 1 85 ? 14.290 3.738 -26.325 1.00 92.25 85 SER A CA 1
ATOM 649 C C . SER A 1 85 ? 12.783 3.649 -26.559 1.00 92.25 85 SER A C 1
ATOM 651 O O . SER A 1 85 ? 12.276 4.268 -27.500 1.00 92.25 85 SER A O 1
ATOM 653 N N . ALA A 1 86 ? 12.066 2.873 -25.743 1.00 94.00 86 ALA A N 1
ATOM 654 C CA . ALA A 1 86 ? 10.617 2.815 -25.794 1.00 94.00 86 ALA A CA 1
ATOM 655 C C . ALA A 1 86 ? 10.025 4.169 -25.357 1.00 94.00 86 ALA A C 1
ATOM 657 O O . ALA A 1 86 ? 10.531 4.775 -24.414 1.00 94.00 86 ALA A O 1
ATOM 658 N N . PRO A 1 87 ? 8.962 4.664 -26.014 1.00 92.06 87 PRO A N 1
ATOM 659 C CA . PRO A 1 87 ? 8.312 5.897 -25.589 1.00 92.06 87 PRO A CA 1
ATOM 660 C C . PRO A 1 87 ? 7.740 5.776 -24.172 1.00 92.06 87 PRO A C 1
ATOM 662 O O . PRO A 1 87 ? 6.960 4.862 -23.897 1.00 92.06 87 PRO A O 1
ATOM 665 N N . THR A 1 88 ? 8.070 6.734 -23.309 1.00 90.31 88 THR A N 1
ATOM 666 C CA . THR A 1 88 ? 7.501 6.891 -21.965 1.00 90.31 88 THR A CA 1
ATOM 667 C C . THR A 1 88 ? 6.590 8.124 -21.931 1.00 90.31 88 THR A C 1
ATOM 669 O O . THR A 1 88 ? 6.736 9.060 -22.722 1.00 90.31 88 THR A O 1
ATOM 672 N N . GLY A 1 89 ? 5.559 8.090 -21.082 1.00 95.06 89 GLY A N 1
ATOM 673 C CA . GLY A 1 89 ? 4.653 9.226 -20.885 1.00 95.06 89 GLY A CA 1
ATOM 674 C C . GLY A 1 89 ? 5.250 10.293 -19.964 1.00 95.06 89 GLY A C 1
ATOM 675 O O . GLY A 1 89 ? 6.307 10.101 -19.378 1.00 95.06 89 GLY A O 1
ATOM 676 N N . THR A 1 90 ? 4.542 11.410 -19.791 1.00 97.31 90 THR A N 1
ATOM 677 C CA . THR A 1 90 ? 4.808 12.365 -18.703 1.00 97.31 90 THR A CA 1
ATOM 678 C C . THR A 1 90 ? 3.779 12.155 -17.601 1.00 97.31 90 THR A C 1
ATOM 680 O O . THR A 1 90 ? 2.581 12.150 -17.884 1.00 97.31 90 THR A O 1
ATOM 683 N N . ASP A 1 91 ? 4.242 12.004 -16.364 1.00 97.88 91 ASP A N 1
ATOM 684 C CA . ASP A 1 91 ? 3.409 11.987 -15.168 1.00 97.88 91 ASP A CA 1
ATOM 685 C C . ASP A 1 91 ? 2.911 13.413 -14.856 1.00 97.88 91 ASP A C 1
ATOM 687 O O . ASP A 1 91 ? 3.717 14.297 -14.541 1.00 97.88 91 ASP A O 1
ATOM 691 N N . PRO A 1 92 ? 1.592 13.670 -14.948 1.00 97.44 92 PRO A N 1
ATOM 692 C CA . PRO A 1 92 ? 1.033 15.001 -14.755 1.00 97.44 92 PRO A CA 1
ATOM 693 C C . PRO A 1 92 ? 0.875 15.411 -13.283 1.00 97.44 92 PRO A C 1
ATOM 695 O O . PRO A 1 92 ? 0.571 16.577 -13.043 1.00 97.44 92 PRO A O 1
ATOM 698 N N . ILE A 1 93 ? 1.050 14.500 -12.317 1.00 97.69 93 ILE A N 1
ATOM 699 C CA . ILE A 1 93 ? 0.832 14.767 -10.881 1.00 97.69 93 ILE A CA 1
ATOM 700 C C . ILE A 1 93 ? 2.117 14.722 -10.049 1.00 97.69 93 ILE A C 1
ATOM 702 O O . ILE A 1 93 ? 2.104 15.117 -8.889 1.00 97.69 93 ILE A O 1
ATOM 706 N N . GLY A 1 94 ? 3.250 14.315 -10.629 1.00 94.81 94 GLY A N 1
ATOM 707 C CA . GLY A 1 94 ? 4.520 14.205 -9.898 1.00 94.81 94 GLY A CA 1
ATOM 708 C C . GLY A 1 94 ? 5.068 15.516 -9.301 1.00 94.81 94 GLY A C 1
ATOM 709 O O . GLY A 1 94 ? 5.982 15.456 -8.485 1.00 94.81 94 GLY A O 1
ATOM 710 N N . ASN A 1 95 ? 4.534 16.682 -9.698 1.00 93.94 95 ASN A N 1
ATOM 711 C CA . ASN A 1 95 ? 4.930 18.018 -9.219 1.00 93.94 95 ASN A CA 1
ATOM 712 C C . ASN A 1 95 ? 3.769 18.844 -8.611 1.00 93.94 95 ASN A C 1
ATOM 714 O O . ASN A 1 95 ? 3.950 20.049 -8.419 1.00 93.94 95 ASN A O 1
ATOM 718 N N . GLU A 1 96 ? 2.581 18.266 -8.399 1.00 92.62 96 GLU A N 1
ATOM 719 C CA . GLU A 1 96 ? 1.456 18.971 -7.744 1.00 92.62 96 GLU A CA 1
ATOM 720 C C . GLU A 1 96 ? 1.764 19.295 -6.271 1.00 92.62 96 GLU A C 1
ATOM 722 O O . GLU A 1 96 ? 1.472 20.443 -5.855 1.00 92.62 96 GLU A O 1
#